Protein 3BS9 (pdb70)

Structure (mmCIF, N/CA/C/O backbone):
data_3BS9
#
_entry.id   3BS9
#
_cell.length_a   56.500
_cell.length_b   56.500
_cell.length_c   76.700
_cell.angle_alpha   90.00
_cell.angle_beta   90.00
_cell.angle_gamma   120.00
#
_symmetry.space_group_name_H-M   'P 61'
#
loop_
_entity.id
_entity.type
_entity.pdbx_description
1 polymer 'Nucleolysin TIA-1 isoform p40'
2 non-polymer 'IODIDE ION'
3 water water
#
loop_
_atom_site.group_PDB
_atom_site.id
_atom_site.type_symbol
_atom_site.label_atom_id
_atom_site.label_alt_id
_atom_site.label_comp_id
_atom_site.label_asym_id
_atom_site.label_entity_id
_atom_site.label_seq_id
_atom_site.pdbx_PDB_ins_code
_atom_site.Cartn_x
_atom_site.Cartn_y
_atom_site.Cartn_z
_atom_site.occupancy
_atom_site.B_iso_or_equiv
_atom_site.auth_seq_id
_atom_site.auth_comp_id
_atom_site.auth_asym_id
_atom_site.auth_atom_id
_atom_site.pdbx_PDB_model_num
ATOM 1 N N . HIS A 1 6 ? -16.685 -6.452 7.124 1.00 22.01 94 HIS A N 1
ATOM 2 C CA . HIS A 1 6 ? -15.837 -7.491 6.463 1.00 21.96 94 HIS A CA 1
ATOM 3 C C . HIS A 1 6 ? -14.861 -6.915 5.447 1.00 19.24 94 HIS A C 1
ATOM 4 O O . HIS A 1 6 ? -14.893 -5.725 5.140 1.00 21.18 94 HIS A O 1
ATOM 11 N N . PHE A 1 7 ? -14.003 -7.778 4.912 1.00 18.38 95 PHE A N 1
ATOM 12 C CA . PHE A 1 7 ? -13.006 -7.363 3.936 1.00 16.50 95 PHE A CA 1
ATOM 13 C C . PHE A 1 7 ? -13.171 -8.219 2.688 1.00 17.53 95 PHE A C 1
ATOM 14 O O . PHE A 1 7 ? -13.012 -9.441 2.724 1.00 12.88 95 PHE A O 1
ATOM 22 N N . HIS A 1 8 ? -13.479 -7.544 1.582 1.00 18.02 96 HIS A N 1
ATOM 23 C CA . HIS A 1 8 ? -13.783 -8.195 0.315 1.00 13.64 96 HIS A CA 1
ATOM 24 C C . HIS A 1 8 ? -12.729 -8.192 -0.783 1.00 13.50 96 HIS A C 1
ATOM 25 O O . HIS A 1 8 ? -12.033 -7.203 -1.002 1.00 14.51 96 HIS A O 1
ATOM 32 N N . VAL A 1 9 ? -12.617 -9.325 -1.466 1.00 10.99 97 VAL A N 1
ATOM 33 C CA . VAL A 1 9 ? -11.701 -9.456 -2.574 1.00 10.14 97 VAL A CA 1
ATOM 34 C C . VAL A 1 9 ? -12.484 -9.747 -3.858 1.00 8.28 97 VAL A C 1
ATOM 35 O O . VAL A 1 9 ? -13.365 -10.620 -3.908 1.00 5.02 97 VAL A O 1
ATOM 39 N N . PHE A 1 10 ? -12.171 -8.953 -4.878 1.00 6.04 98 PHE A N 1
ATOM 40 C CA . PHE A 1 10 ? -12.776 -9.082 -6.190 1.00 7.39 98 PHE A CA 1
ATOM 41 C C . PHE A 1 10 ? -11.947 -10.130 -6.904 1.00 7.00 98 PHE A C 1
ATOM 42 O O . PHE A 1 10 ? -10.720 -10.098 -6.817 1.00 5.85 98 PHE A O 1
ATOM 50 N N . VAL A 1 11 ? -12.598 -11.070 -7.583 1.00 5.28 99 VAL A N 1
ATOM 51 C CA . VAL A 1 11 ? -11.865 -12.097 -8.314 1.00 7.44 99 VAL A CA 1
ATOM 52 C C . VAL A 1 11 ? -12.347 -12.039 -9.761 1.00 7.77 99 VAL A C 1
ATOM 53 O O . VAL A 1 11 ? -13.489 -12.363 -10.066 1.00 9.05 99 VAL A O 1
ATOM 57 N N . GLY A 1 12 ? -11.467 -11.593 -10.648 1.00 7.51 100 GLY A N 1
ATOM 58 C CA . GLY A 1 12 ? -11.827 -11.454 -12.048 1.00 5.52 100 GLY A CA 1
ATOM 59 C C . GLY A 1 12 ? -11.264 -12.532 -12.942 1.00 7.93 100 GLY A C 1
ATOM 60 O O . GLY A 1 12 ? -10.528 -13.405 -12.479 1.00 8.41 100 GLY A O 1
ATOM 61 N N . ASP A 1 13 ? -11.615 -12.472 -14.224 1.00 7.08 101 ASP A N 1
ATOM 62 C CA . ASP A 1 13 ? -11.156 -13.460 -15.194 1.00 7.70 101 ASP A CA 1
ATOM 63 C C . ASP A 1 13 ? -11.445 -14.897 -14.761 1.00 9.55 101 ASP A C 1
ATOM 64 O O . ASP A 1 13 ? -10.577 -15.771 -14.824 1.00 10.01 101 ASP A O 1
ATOM 69 N N . LEU A 1 14 ? -12.669 -15.140 -14.302 1.00 9.62 102 LEU A N 1
ATOM 70 C CA . LEU A 1 14 ? -13.056 -16.484 -13.880 1.00 9.65 102 LEU A CA 1
ATOM 71 C C . LEU A 1 14 ? -13.436 -17.335 -15.083 1.00 11.55 102 LEU A C 1
ATOM 72 O O . LEU A 1 14 ? -14.113 -16.868 -15.990 1.00 11.03 102 LEU A O 1
ATOM 77 N N . SER A 1 15 ? -13.001 -18.589 -15.086 1.00 10.84 103 SER A N 1
ATOM 78 C CA . SER A 1 15 ? -13.360 -19.490 -16.168 1.00 13.29 103 SER A CA 1
ATOM 79 C C . SER A 1 15 ? -14.862 -19.738 -15.968 1.00 14.43 103 SER A C 1
ATOM 80 O O . SER A 1 15 ? -15.347 -19.826 -14.828 1.00 13.16 103 SER A O 1
ATOM 83 N N . PRO A 1 16 ? -15.617 -19.839 -17.069 1.00 14.30 104 PRO A N 1
ATOM 84 C CA . PRO A 1 16 ? -17.065 -20.061 -17.058 1.00 15.96 104 PRO A CA 1
ATOM 85 C C . PRO A 1 16 ? -17.598 -21.122 -16.096 1.00 15.04 104 PRO A C 1
ATOM 86 O O . PRO A 1 16 ? -18.654 -20.939 -15.507 1.00 15.21 104 PRO A O 1
ATOM 90 N N . GLU A 1 17 ? -16.866 -22.216 -15.917 1.00 17.17 105 GLU A N 1
ATOM 91 C CA . GLU A 1 17 ? -17.330 -23.297 -15.046 1.00 17.17 105 GLU A CA 1
ATOM 92 C C . GLU A 1 17 ? -17.150 -23.064 -13.543 1.00 16.85 105 GLU A C 1
ATOM 93 O O . GLU A 1 17 ? -17.621 -23.860 -12.732 1.00 16.59 105 GLU A O 1
ATOM 99 N N . ILE A 1 18 ? -16.488 -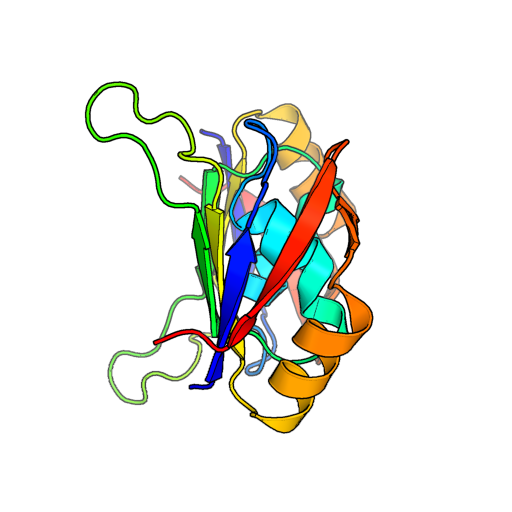21.975 -13.165 1.00 15.93 106 ILE A N 1
ATOM 100 C CA . ILE A 1 18 ? -16.259 -21.710 -11.747 1.00 13.60 106 ILE A CA 1
ATOM 101 C C . ILE A 1 18 ? -17.493 -21.154 -11.034 1.00 14.89 106 ILE A C 1
ATOM 102 O O . ILE A 1 18 ? -18.006 -20.090 -11.372 1.00 11.53 106 ILE A O 1
ATOM 107 N N . THR A 1 19 ? -17.940 -21.900 -10.027 1.00 11.39 107 THR A N 1
ATOM 108 C CA . THR A 1 19 ? -19.125 -21.572 -9.245 1.00 12.70 107 THR A CA 1
ATOM 109 C C . THR A 1 19 ? -18.757 -20.861 -7.949 1.00 12.83 107 THR A C 1
ATOM 110 O O . THR A 1 19 ? -17.599 -20.823 -7.554 1.00 12.11 107 THR A O 1
ATOM 114 N N . THR A 1 20 ? -19.759 -20.310 -7.278 1.00 12.71 108 THR A N 1
ATOM 115 C CA . THR A 1 20 ? -19.533 -19.627 -6.016 1.00 13.38 108 THR A CA 1
ATOM 116 C C . THR A 1 20 ? -18.783 -20.564 -5.084 1.00 12.84 108 THR A C 1
ATOM 117 O O . THR A 1 20 ? -17.795 -20.179 -4.473 1.00 8.34 108 THR A O 1
ATOM 121 N N . ALA A 1 21 ? -19.240 -21.811 -5.016 1.00 11.70 109 ALA A N 1
ATOM 122 C CA . ALA A 1 21 ? -18.611 -22.805 -4.150 1.00 12.34 109 ALA A CA 1
ATOM 123 C C . ALA A 1 21 ? -17.154 -23.060 -4.521 1.00 13.07 109 ALA A C 1
ATOM 124 O O . ALA A 1 21 ? -16.323 -23.324 -3.650 1.00 11.51 109 ALA A O 1
ATOM 126 N N . ALA A 1 22 ? -16.842 -22.967 -5.808 1.00 11.03 110 ALA A N 1
ATOM 127 C CA . ALA A 1 22 ? -15.480 -23.202 -6.267 1.00 11.87 110 ALA A CA 1
ATOM 128 C C . ALA A 1 22 ? -14.524 -22.114 -5.800 1.00 12.46 110 ALA A C 1
ATOM 129 O O . ALA A 1 22 ? -13.402 -22.397 -5.403 1.00 13.96 110 ALA A O 1
ATOM 131 N N . ILE A 1 23 ? -14.957 -20.861 -5.847 1.00 12.97 111 ILE A N 1
ATOM 132 C CA . ILE A 1 23 ? -14.083 -19.791 -5.394 1.00 13.02 111 ILE A CA 1
ATOM 133 C C . ILE A 1 23 ? -14.068 -19.779 -3.872 1.00 13.51 111 ILE A C 1
ATOM 134 O O . ILE A 1 23 ? -13.061 -19.419 -3.263 1.00 12.46 111 ILE A O 1
ATOM 139 N N . ALA A 1 24 ? -15.177 -20.172 -3.249 1.00 10.43 112 ALA A N 1
ATOM 140 C CA . ALA A 1 24 ? -15.214 -20.231 -1.784 1.00 14.03 112 ALA A CA 1
ATOM 141 C C . ALA A 1 24 ? -14.151 -21.250 -1.362 1.00 14.01 112 ALA A C 1
ATOM 142 O O . ALA A 1 24 ? -13.337 -20.995 -0.469 1.00 10.51 112 ALA A O 1
ATOM 144 N N . ALA A 1 25 ? -14.157 -22.396 -2.037 1.00 14.25 113 ALA A N 1
ATOM 145 C CA . ALA A 1 25 ? -13.210 -23.466 -1.764 1.00 13.02 113 ALA A CA 1
ATOM 146 C C . ALA A 1 25 ? -11.761 -23.049 -2.045 1.00 12.80 113 ALA A C 1
ATOM 147 O O . ALA A 1 25 ? -10.854 -23.348 -1.263 1.00 12.67 113 ALA A O 1
ATOM 149 N N . ALA A 1 26 ? -11.545 -22.357 -3.157 1.00 10.54 114 ALA A N 1
ATOM 150 C CA . ALA A 1 26 ? -10.200 -21.917 -3.533 1.00 8.40 114 ALA A CA 1
ATOM 151 C C . ALA A 1 26 ? -9.575 -20.921 -2.558 1.00 8.12 114 ALA A C 1
ATOM 152 O O . ALA A 1 26 ? -8.357 -20.905 -2.379 1.00 8.13 114 ALA A O 1
ATOM 154 N N . PHE A 1 27 ? -10.401 -20.087 -1.934 1.00 6.88 115 PHE A N 1
ATOM 155 C CA . PHE A 1 27 ? -9.899 -19.076 -1.009 1.00 5.40 115 PHE A CA 1
ATOM 156 C C . PHE A 1 27 ? -9.977 -19.458 0.466 1.00 7.41 115 PHE A C 1
ATOM 157 O O . PHE A 1 27 ? -9.448 -18.752 1.337 1.00 6.44 115 PHE A O 1
ATOM 165 N N . ALA A 1 28 ? -10.627 -20.580 0.748 1.00 5.93 116 ALA A N 1
ATOM 166 C CA . ALA A 1 28 ? -10.782 -21.042 2.120 1.00 4.92 116 ALA A CA 1
ATOM 167 C C . ALA A 1 28 ? -9.465 -21.098 2.894 1.00 8.12 116 ALA A C 1
ATOM 168 O O . ALA A 1 28 ? -9.419 -20.728 4.070 1.00 7.73 116 ALA A O 1
ATOM 170 N N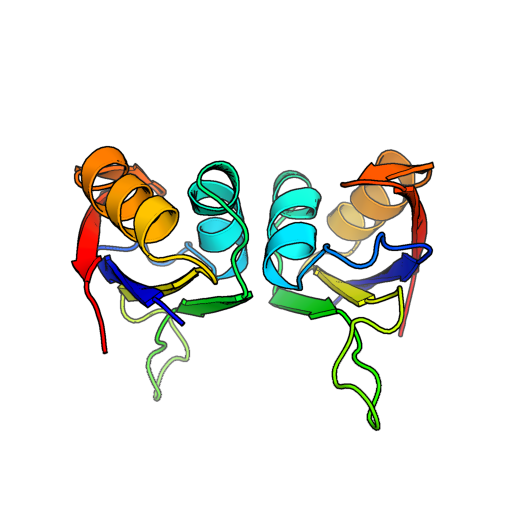 . PRO A 1 29 ? -8.372 -21.545 2.244 1.00 6.21 117 PRO A N 1
ATOM 171 C CA . PRO A 1 29 ? -7.073 -21.638 2.920 1.00 10.18 117 PRO A CA 1
ATOM 172 C C . PRO A 1 29 ? -6.524 -20.357 3.549 1.00 11.69 117 PRO A C 1
ATOM 173 O O . PRO A 1 29 ? -5.736 -20.421 4.494 1.00 9.76 117 PRO A O 1
ATOM 177 N N . PHE A 1 30 ? -6.940 -19.196 3.053 1.00 12.09 118 PHE A N 1
ATOM 178 C CA . PHE A 1 30 ? -6.415 -17.950 3.602 1.00 11.19 118 PHE A CA 1
ATOM 179 C C . PHE A 1 30 ? -7.087 -17.433 4.870 1.00 10.74 118 PHE A C 1
ATOM 180 O O . PHE A 1 30 ? -6.548 -16.556 5.542 1.00 11.97 118 PHE A O 1
ATOM 188 N N . GLY A 1 31 ? -8.246 -17.977 5.217 1.00 10.53 119 GLY A N 1
ATOM 189 C CA . GLY A 1 31 ? -8.908 -17.520 6.425 1.00 9.80 119 GLY A CA 1
ATOM 190 C C . GLY A 1 31 ? -10.409 -17.712 6.431 1.00 9.39 119 GLY A C 1
ATOM 191 O O . GLY A 1 31 ? -10.986 -18.179 5.452 1.00 9.33 119 GLY A O 1
ATOM 192 N N . ARG A 1 32 ? -11.045 -17.341 7.538 1.00 10.56 120 ARG A N 1
ATOM 193 C CA . ARG A 1 32 ? -12.489 -17.496 7.664 1.00 10.22 120 ARG A CA 1
ATOM 194 C C . ARG A 1 32 ? -13.192 -16.615 6.638 1.00 8.49 120 ARG A C 1
ATOM 195 O O . ARG A 1 32 ? -12.863 -15.438 6.467 1.00 6.07 120 ARG A O 1
ATOM 203 N N . ILE A 1 33 ? -14.162 -17.208 5.954 1.00 9.01 121 ILE A N 1
ATOM 204 C CA . ILE A 1 33 ? -14.913 -16.518 4.920 1.00 11.23 121 ILE A CA 1
ATOM 205 C C . ILE A 1 33 ? -16.364 -16.341 5.337 1.00 12.05 121 ILE A C 1
ATOM 206 O O . ILE A 1 33 ? -17.001 -17.295 5.791 1.00 12.58 121 ILE A O 1
ATOM 211 N N . SER A 1 34 ? -16.878 -15.118 5.202 1.00 14.93 122 SER A N 1
ATOM 212 C CA . SER A 1 34 ? -18.262 -14.825 5.561 1.00 14.99 122 SER A CA 1
ATOM 213 C C . SER A 1 34 ? -19.216 -15.150 4.421 1.00 17.17 122 SER A C 1
ATOM 214 O O . SER A 1 34 ? -20.413 -15.301 4.636 1.00 14.64 122 SER A O 1
ATOM 217 N N . ASP A 1 35 ? -18.693 -15.221 3.203 1.00 16.85 123 ASP A N 1
ATOM 218 C CA . ASP A 1 35 ? -19.513 -15.580 2.053 1.00 19.08 123 ASP A CA 1
ATOM 219 C C . ASP A 1 35 ? -18.825 -15.335 0.713 1.00 15.29 123 ASP A C 1
ATOM 220 O O . ASP A 1 35 ? -17.778 -14.693 0.644 1.00 14.25 123 ASP A O 1
ATOM 225 N N . ALA A 1 36 ? -19.424 -15.874 -0.346 1.00 12.17 124 ALA A N 1
ATOM 226 C CA . ALA A 1 36 ? -18.879 -15.743 -1.688 1.00 12.07 124 ALA A CA 1
ATOM 227 C C . ALA A 1 36 ? -19.995 -15.613 -2.708 1.00 14.67 124 ALA A C 1
ATOM 228 O O . ALA A 1 36 ? -21.154 -15.932 -2.430 1.00 12.17 124 ALA A O 1
ATOM 230 N N . ARG A 1 37 ? -19.638 -15.163 -3.903 1.00 14.59 125 ARG A N 1
ATOM 231 C CA . ARG A 1 37 ? -20.625 -15.000 -4.955 1.00 13.33 125 ARG A CA 1
ATOM 232 C C . ARG A 1 37 ? -19.973 -14.852 -6.317 1.00 11.13 125 ARG A C 1
ATOM 233 O O . ARG A 1 37 ? -19.079 -14.029 -6.491 1.00 9.52 125 ARG A O 1
ATOM 241 N N . VAL A 1 38 ? -20.391 -15.683 -7.268 1.00 9.75 126 VAL A N 1
ATOM 242 C CA . VAL A 1 38 ? -19.902 -15.583 -8.640 1.00 10.01 126 VAL A CA 1
ATOM 243 C C . VAL A 1 38 ? -21.073 -14.859 -9.298 1.00 10.40 126 VAL A C 1
ATOM 244 O O . VAL A 1 38 ? -22.215 -15.326 -9.207 1.00 8.13 126 VAL A O 1
ATOM 248 N N . VAL A 1 39 ? -20.809 -13.714 -9.922 1.00 8.92 127 VAL A N 1
ATOM 249 C CA . VAL A 1 39 ? -21.874 -12.946 -10.550 1.00 10.67 127 VAL A CA 1
ATOM 250 C C . VAL A 1 39 ? -22.372 -13.615 -11.829 1.00 13.41 127 VAL A C 1
ATOM 251 O O . VAL A 1 39 ? -21.588 -14.129 -12.627 1.00 12.19 127 VAL A O 1
ATOM 255 N N . LYS A 1 40 ? -23.692 -13.603 -12.009 1.00 12.25 128 LYS A N 1
ATOM 256 C CA . LYS A 1 40 ? -24.326 -14.244 -13.157 1.00 13.14 128 LYS A CA 1
ATOM 257 C C . LYS A 1 40 ? -24.932 -13.256 -14.169 1.00 12.84 128 LYS A C 1
ATOM 258 O O . LYS A 1 40 ? -25.245 -12.111 -13.846 1.00 12.47 128 LYS A O 1
ATOM 264 N N . ASP A 1 41 ? -25.109 -13.741 -15.395 1.00 11.30 129 ASP A N 1
ATOM 265 C CA . ASP A 1 41 ? -25.700 -12.967 -16.481 1.00 13.75 129 ASP A CA 1
ATOM 266 C C . ASP A 1 41 ? -27.222 -13.051 -16.328 1.00 12.77 129 ASP A C 1
ATOM 267 O O . ASP A 1 41 ? -27.777 -14.139 -16.170 1.00 12.50 129 ASP A O 1
ATOM 272 N N . MET A 1 42 ? -27.895 -11.908 -16.377 1.00 14.66 130 MET A N 1
ATOM 273 C CA . MET A 1 42 ? -29.348 -11.886 -16.219 1.00 16.34 130 MET A CA 1
ATOM 274 C C . MET A 1 42 ? -30.116 -12.496 -17.389 1.00 15.90 130 MET A C 1
ATOM 275 O O . MET A 1 42 ? -31.285 -12.837 -17.253 1.00 16.26 130 MET A O 1
ATOM 280 N N . ALA A 1 43 ? -29.461 -12.639 -18.534 1.00 17.03 131 ALA A N 1
ATOM 281 C CA . ALA A 1 43 ? -30.116 -13.211 -19.702 1.00 20.76 131 ALA A CA 1
ATOM 282 C C . ALA A 1 43 ? -29.985 -14.734 -19.732 1.00 22.16 131 ALA A C 1
ATOM 283 O O . ALA A 1 43 ? -30.982 -15.452 -19.773 1.00 23.76 131 ALA A O 1
ATOM 285 N N . THR A 1 44 ? -28.747 -15.216 -19.691 1.00 21.89 132 THR A N 1
ATOM 286 C CA . THR A 1 44 ? -28.465 -16.648 -19.753 1.00 23.49 132 THR A CA 1
ATOM 287 C C . THR A 1 44 ? -28.280 -17.343 -18.406 1.00 23.75 132 THR A C 1
ATOM 288 O O . THR A 1 44 ? -28.318 -18.572 -18.330 1.00 24.68 132 THR A O 1
ATOM 292 N N . GLY A 1 45 ? -28.071 -16.570 -17.345 1.00 23.62 133 GLY A N 1
ATOM 293 C CA . GLY A 1 45 ? -27.865 -17.173 -16.039 1.00 21.95 133 GLY A CA 1
ATOM 294 C C . GLY A 1 45 ? -26.451 -17.723 -15.904 1.00 22.09 133 GLY A C 1
ATOM 295 O O . GLY A 1 45 ? -26.065 -18.232 -14.854 1.00 24.06 133 GLY A O 1
ATOM 296 N N . LYS A 1 46 ? -25.676 -17.615 -16.975 1.00 21.25 134 LYS A N 1
ATOM 297 C CA . LYS A 1 46 ? -24.292 -18.090 -16.994 1.00 22.22 134 LYS A CA 1
ATOM 298 C C . LYS A 1 46 ? -23.413 -17.191 -16.117 1.00 19.98 134 LYS A C 1
ATOM 299 O O . LYS A 1 46 ? -23.805 -16.079 -15.760 1.00 17.11 134 LYS A O 1
ATOM 305 N N . SER A 1 47 ? -22.216 -17.665 -15.786 1.00 16.77 135 SER A N 1
ATOM 306 C CA . SER A 1 47 ? -21.300 -16.861 -14.984 1.00 16.06 135 SER A CA 1
ATOM 307 C C . SER A 1 47 ? -20.891 -15.629 -15.786 1.00 14.20 135 SER A C 1
ATOM 308 O O . SER A 1 47 ? -20.679 -15.704 -16.999 1.00 11.59 135 SER A O 1
ATOM 311 N N . LYS A 1 48 ? -20.778 -14.498 -15.102 1.00 14.31 136 LYS A N 1
ATOM 312 C CA . LYS A 1 48 ? -20.394 -13.253 -15.746 1.00 14.64 136 LYS A CA 1
ATOM 313 C C . LYS A 1 48 ? -18.875 -13.152 -15.843 1.00 13.00 136 LYS A C 1
ATOM 314 O O . LYS A 1 48 ? -18.338 -12.182 -16.383 1.00 12.50 136 LYS A O 1
ATOM 320 N N . GLY A 1 49 ? -18.180 -14.152 -15.312 1.00 10.04 137 GLY A N 1
AT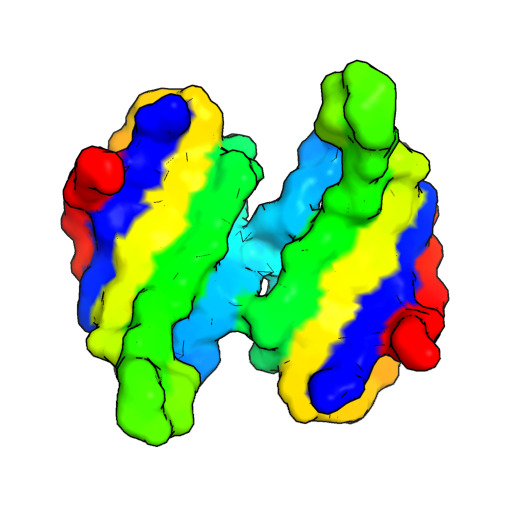OM 321 C CA . GLY A 1 49 ? -16.728 -14.133 -15.366 1.00 10.19 137 GLY A CA 1
ATOM 322 C C . GLY A 1 49 ? -16.045 -13.476 -14.175 1.00 8.79 137 GLY A C 1
ATOM 323 O O . GLY A 1 49 ? -14.827 -13.294 -14.188 1.00 9.25 137 GLY A O 1
ATOM 324 N N . TYR A 1 50 ? -16.811 -13.105 -13.153 1.00 5.24 138 TYR A N 1
ATOM 325 C CA . TYR A 1 50 ? -16.221 -12.498 -11.963 1.00 6.39 138 TYR A CA 1
ATOM 326 C C . TYR A 1 50 ? -17.064 -12.754 -10.727 1.00 6.92 138 TYR A C 1
ATOM 327 O O . TYR A 1 50 ? -18.230 -13.153 -10.821 1.00 8.80 138 TYR A O 1
ATOM 336 N N . GLY A 1 51 ? -16.460 -12.542 -9.560 1.00 7.03 139 GLY A N 1
ATOM 337 C CA . GLY A 1 51 ? -17.174 -12.770 -8.317 1.00 3.59 139 GLY A CA 1
ATOM 338 C C . GLY A 1 51 ? -16.470 -12.117 -7.149 1.00 7.71 139 GLY A C 1
ATOM 339 O O . GLY A 1 51 ? -15.519 -11.360 -7.335 1.00 5.44 139 GLY A O 1
ATOM 340 N N . PHE A 1 52 ? -16.927 -12.420 -5.941 1.00 5.50 140 PHE A N 1
ATOM 341 C CA . PHE A 1 52 ? -16.346 -11.842 -4.743 1.00 6.96 140 PHE A CA 1
ATOM 342 C C . PHE A 1 52 ? -16.240 -12.888 -3.642 1.00 5.40 140 PHE A C 1
ATOM 343 O O . PHE A 1 52 ? -17.012 -13.852 -3.611 1.00 7.62 140 PHE A O 1
ATOM 351 N N . VAL A 1 53 ? -15.271 -12.686 -2.756 1.00 5.28 141 VAL A N 1
ATOM 352 C CA . VAL A 1 53 ? -15.036 -13.553 -1.609 1.00 8.34 141 VAL A CA 1
ATOM 353 C C . VAL A 1 53 ? -14.845 -12.583 -0.452 1.00 8.70 141 VAL A C 1
ATOM 354 O O . VAL A 1 53 ? -14.008 -11.678 -0.526 1.00 8.62 141 VAL A O 1
ATOM 358 N N . SER A 1 54 ? -15.641 -12.752 0.599 1.00 10.12 142 SER A N 1
ATOM 359 C CA . SER A 1 54 ? -15.560 -11.873 1.756 1.00 10.29 142 SER A CA 1
ATOM 360 C C . SER A 1 54 ? -14.936 -12.571 2.957 1.00 10.32 142 SER A C 1
ATOM 361 O O . SER A 1 54 ? -15.359 -13.666 3.336 1.00 10.33 142 SER A O 1
ATOM 364 N N . PHE A 1 55 ? -13.929 -11.930 3.549 1.00 8.50 143 PHE A N 1
ATOM 365 C CA . PHE A 1 55 ? -13.254 -12.474 4.725 1.00 10.39 143 PHE A CA 1
ATOM 366 C C . PHE A 1 55 ? -13.614 -11.664 5.970 1.00 11.03 143 PHE A C 1
ATOM 367 O O . PHE A 1 55 ? -13.895 -10.465 5.883 1.00 11.39 143 PHE A O 1
ATOM 375 N N . PHE A 1 56 ? -13.592 -12.316 7.131 1.00 11.29 144 PHE A N 1
ATOM 376 C CA . PHE A 1 56 ? -13.890 -11.616 8.374 1.00 12.76 144 PHE A CA 1
ATOM 377 C C . PHE A 1 56 ? -12.711 -10.721 8.753 1.00 13.16 144 PHE A C 1
ATOM 378 O O . PHE A 1 56 ? -12.892 -9.662 9.360 1.00 9.65 144 PHE A O 1
ATOM 386 N N . ASN A 1 57 ? -11.506 -11.152 8.386 1.00 13.08 145 ASN A N 1
ATOM 387 C CA . ASN A 1 57 ? -10.285 -10.413 8.711 1.00 13.88 145 ASN A CA 1
ATOM 388 C C . ASN A 1 57 ? -9.627 -9.783 7.482 1.00 14.07 145 ASN A C 1
ATOM 389 O O . ASN A 1 57 ? -9.591 -10.386 6.403 1.00 18.02 145 ASN A O 1
ATOM 394 N N . LYS A 1 58 ? -9.092 -8.577 7.659 1.00 12.89 146 LYS A N 1
ATOM 395 C CA . LYS A 1 58 ? -8.446 -7.839 6.571 1.00 16.30 146 LYS A CA 1
ATOM 396 C C . LYS A 1 58 ? -7.104 -8.413 6.131 1.00 14.21 146 LYS A C 1
ATOM 397 O O . LYS A 1 58 ? -6.770 -8.376 4.945 1.00 11.81 146 LYS A O 1
ATOM 403 N N . TRP A 1 59 ? -6.322 -8.922 7.080 1.00 9.51 147 TRP A N 1
ATOM 404 C CA . TRP A 1 59 ? -5.025 -9.482 6.732 1.00 13.11 147 TRP A CA 1
ATOM 405 C C . TRP A 1 59 ? -5.207 -10.730 5.881 1.00 9.72 147 TRP A C 1
ATOM 406 O O . TRP A 1 59 ? -4.504 -10.910 4.884 1.00 10.79 147 TRP A O 1
ATOM 417 N N . ASP A 1 60 ? -6.158 -11.583 6.257 1.00 8.92 148 ASP A N 1
ATOM 418 C CA . ASP A 1 60 ? -6.423 -12.801 5.489 1.00 8.72 148 ASP A CA 1
ATOM 419 C C . ASP A 1 60 ? -6.771 -12.445 4.049 1.00 11.00 148 ASP A C 1
ATOM 420 O O . ASP A 1 60 ? -6.321 -13.092 3.109 1.00 7.79 148 ASP A O 1
ATOM 425 N N . ALA A 1 61 ? -7.600 -11.423 3.893 1.00 7.19 149 ALA A N 1
ATOM 426 C CA . ALA A 1 61 ? -8.029 -10.968 2.576 1.00 8.14 149 ALA A CA 1
ATOM 427 C C . ALA A 1 61 ? -6.829 -10.423 1.816 1.00 8.49 149 ALA A C 1
ATOM 428 O O . ALA A 1 61 ? -6.668 -10.671 0.620 1.00 7.61 149 ALA A O 1
ATOM 430 N N . GLU A 1 62 ? -5.996 -9.666 2.522 1.00 5.36 150 GLU A N 1
ATOM 431 C CA . GLU A 1 62 ? -4.793 -9.087 1.940 1.00 7.23 150 GLU A CA 1
ATOM 432 C C . GLU A 1 62 ? -3.904 -10.210 1.401 1.00 6.59 150 GLU A C 1
ATOM 433 O O . GLU A 1 62 ? -3.349 -10.112 0.302 1.00 1.75 150 GLU A O 1
ATOM 439 N N . ASN A 1 63 ? -3.783 -11.282 2.178 1.00 5.74 151 ASN A N 1
ATOM 440 C CA . ASN A 1 63 ? -2.952 -12.413 1.782 1.00 5.95 151 ASN A CA 1
ATOM 441 C C . ASN A 1 63 ? -3.564 -13.177 0.616 1.00 2.37 151 ASN A C 1
ATOM 442 O O . ASN A 1 63 ? -2.845 -13.664 -0.250 1.00 5.68 151 ASN A O 1
ATOM 447 N N . ALA A 1 64 ? -4.891 -13.282 0.592 1.00 4.53 152 ALA A N 1
ATOM 448 C CA . ALA A 1 64 ? -5.574 -13.975 -0.496 1.00 7.01 152 ALA A 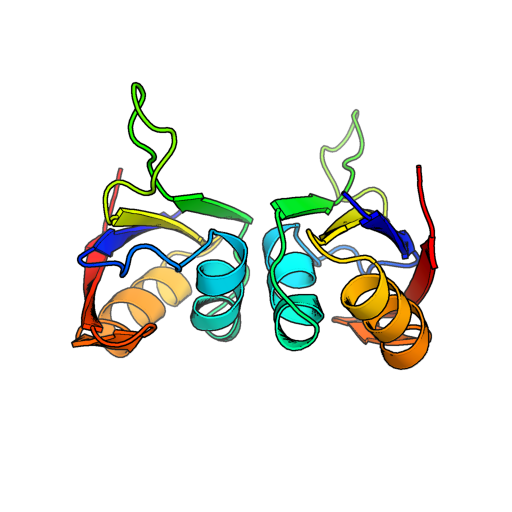CA 1
ATOM 449 C C . ALA A 1 64 ? -5.388 -13.205 -1.815 1.00 2.81 152 ALA A C 1
ATOM 450 O O . ALA A 1 64 ? -5.107 -13.796 -2.857 1.00 4.49 152 ALA A O 1
ATOM 452 N N . ILE A 1 65 ? -5.538 -11.885 -1.759 1.00 3.43 153 ILE A N 1
ATOM 453 C CA . ILE A 1 65 ? -5.375 -11.031 -2.943 1.00 3.24 153 ILE A CA 1
ATOM 454 C C . ILE A 1 65 ? -3.972 -11.199 -3.540 1.00 7.15 153 ILE A C 1
ATOM 455 O O . ILE A 1 65 ? -3.818 -11.447 -4.736 1.00 10.14 153 ILE A O 1
ATOM 460 N N . GLN A 1 66 ? -2.951 -11.075 -2.698 1.00 9.26 154 GLN A N 1
ATOM 461 C CA . GLN A 1 66 ? -1.573 -11.198 -3.157 1.00 10.89 154 GLN A CA 1
ATOM 462 C C . GLN A 1 66 ? -1.187 -12.592 -3.655 1.00 9.02 154 GLN A C 1
ATOM 463 O O . GLN A 1 66 ? -0.585 -12.721 -4.722 1.00 7.15 154 GLN A O 1
ATOM 469 N N . GLN A 1 67 ? -1.531 -13.628 -2.894 1.00 6.10 155 GLN A N 1
ATOM 470 C CA . GLN A 1 67 ? -1.174 -14.993 -3.276 1.00 8.93 155 GLN A CA 1
ATOM 471 C C . GLN A 1 67 ? -1.985 -15.591 -4.425 1.00 8.66 155 GLN A C 1
ATOM 472 O O . GLN A 1 67 ? -1.438 -16.327 -5.249 1.00 10.20 155 GLN A O 1
ATOM 478 N N . MET A 1 68 ? -3.277 -15.278 -4.488 1.00 8.46 156 MET A N 1
ATOM 479 C CA . MET A 1 68 ? -4.135 -15.836 -5.536 1.00 9.84 156 MET A CA 1
ATOM 480 C C . MET A 1 68 ? -4.120 -15.081 -6.865 1.00 9.36 156 MET A C 1
ATOM 481 O O . MET A 1 68 ? -4.555 -15.613 -7.889 1.00 6.11 156 MET A O 1
ATOM 486 N N . GLY A 1 69 ? -3.632 -13.848 -6.853 1.00 6.49 157 GLY A N 1
ATOM 487 C CA . GLY A 1 69 ? -3.580 -13.082 -8.085 1.00 8.20 157 GLY A CA 1
ATOM 488 C C . GLY A 1 69 ? -2.750 -13.823 -9.118 1.00 8.15 157 GLY A C 1
ATOM 489 O O . GLY A 1 69 ? -1.590 -14.138 -8.862 1.00 6.32 157 GLY A O 1
ATOM 490 N N . GLY A 1 70 ? -3.349 -14.123 -10.269 1.00 6.49 158 GLY A N 1
ATOM 491 C CA . GLY A 1 70 ? -2.636 -14.822 -11.328 1.00 9.14 158 GLY A CA 1
ATOM 492 C C . GLY A 1 70 ? -2.699 -16.343 -11.303 1.00 7.71 158 GLY A C 1
ATOM 493 O O . GLY A 1 70 ? -2.291 -17.008 -12.263 1.00 7.64 158 GLY A O 1
ATOM 494 N N . GLN A 1 71 ? -3.194 -16.904 -10.204 1.00 6.49 159 GLN A N 1
ATOM 495 C CA . GLN A 1 71 ? -3.298 -18.350 -10.077 1.00 8.55 159 GLN A CA 1
ATOM 496 C C . GLN A 1 71 ? -4.286 -18.919 -11.079 1.00 10.63 159 GLN A C 1
ATOM 497 O O . GLN A 1 71 ? -5.234 -18.244 -11.490 1.00 10.89 159 GLN A O 1
ATOM 503 N N . TRP A 1 72 ? -4.054 -20.160 -11.486 1.00 11.17 160 TRP A N 1
ATOM 504 C CA . TRP A 1 72 ? -4.987 -20.811 -12.389 1.00 12.55 160 TRP A CA 1
ATOM 505 C C . TRP A 1 72 ? -6.097 -21.370 -11.513 1.00 12.45 160 TRP A C 1
ATOM 506 O O . TRP A 1 72 ? -5.831 -22.049 -10.520 1.00 12.07 160 TRP A O 1
ATOM 517 N N . LEU A 1 73 ? -7.335 -21.051 -11.853 1.00 10.92 161 LEU A N 1
ATOM 518 C CA . LEU A 1 73 ? -8.479 -21.587 -11.135 1.00 13.22 161 LEU A CA 1
ATOM 519 C C . LEU A 1 73 ? -9.374 -22.065 -12.269 1.00 11.81 161 LEU A C 1
ATOM 520 O O . LEU A 1 73 ? -9.944 -21.269 -13.009 1.00 8.51 161 LEU A O 1
ATOM 525 N N . GLY A 1 74 ? -9.464 -23.377 -12.433 1.00 13.20 162 GLY A N 1
ATOM 526 C CA . GLY A 1 74 ? -10.269 -23.895 -13.520 1.00 13.62 162 GLY A CA 1
ATOM 527 C C . GLY A 1 74 ? -9.547 -23.607 -14.819 1.00 11.31 162 GLY A C 1
ATOM 528 O O . GLY A 1 74 ? -8.319 -23.692 -14.880 1.00 15.67 162 GLY A O 1
ATOM 529 N N . GLY A 1 75 ? -10.285 -23.235 -15.856 1.00 10.54 163 GLY A N 1
ATOM 530 C CA . GLY A 1 75 ? -9.641 -22.978 -17.132 1.00 11.21 163 GLY A CA 1
ATOM 531 C C . GLY A 1 75 ? -9.133 -21.572 -17.385 1.00 10.85 163 GLY A C 1
ATOM 532 O O . GLY A 1 75 ? -9.081 -21.135 -18.536 1.00 10.43 163 GLY A O 1
ATOM 533 N N . ARG A 1 76 ? -8.743 -20.858 -16.335 1.00 9.32 164 ARG A N 1
ATOM 534 C CA . ARG A 1 76 ? -8.255 -19.498 -16.528 1.00 10.23 164 ARG A CA 1
ATOM 535 C C . ARG A 1 76 ? -7.473 -18.940 -15.358 1.00 7.54 164 ARG A C 1
ATOM 536 O O . ARG A 1 76 ? -7.759 -19.262 -14.203 1.00 6.35 164 ARG A O 1
ATOM 544 N N . GLN A 1 77 ? -6.485 -18.098 -15.655 1.00 2.52 165 GLN A N 1
ATOM 545 C CA . GLN A 1 77 ? -5.724 -17.461 -14.585 1.00 6.13 165 GLN A CA 1
ATOM 546 C C . GLN A 1 77 ? -6.597 -16.298 -14.120 1.00 4.87 165 GLN A C 1
ATOM 547 O O . GLN A 1 77 ? -7.063 -15.490 -14.932 1.00 6.47 165 GLN A O 1
ATOM 553 N N . ILE A 1 78 ? -6.822 -16.215 -12.816 1.00 4.66 166 ILE A N 1
ATOM 554 C CA . ILE A 1 78 ? -7.671 -15.171 -12.261 1.00 5.49 166 ILE A CA 1
ATOM 555 C C . ILE A 1 78 ? -6.929 -13.887 -11.931 1.00 8.88 166 ILE A C 1
ATOM 556 O O . ILE A 1 78 ? -5.704 -13.827 -12.018 1.00 7.05 166 ILE A O 1
ATOM 561 N N . ARG A 1 79 ? -7.699 -12.863 -11.566 1.00 8.86 167 ARG A N 1
ATOM 562 C CA . ARG A 1 79 ? -7.165 -11.569 -11.158 1.00 9.15 167 ARG A CA 1
ATOM 563 C C . ARG A 1 79 ? -7.775 -11.317 -9.786 1.00 10.01 167 ARG A C 1
ATOM 564 O O . ARG A 1 79 ? -8.900 -11.745 -9.522 1.00 11.15 167 ARG A O 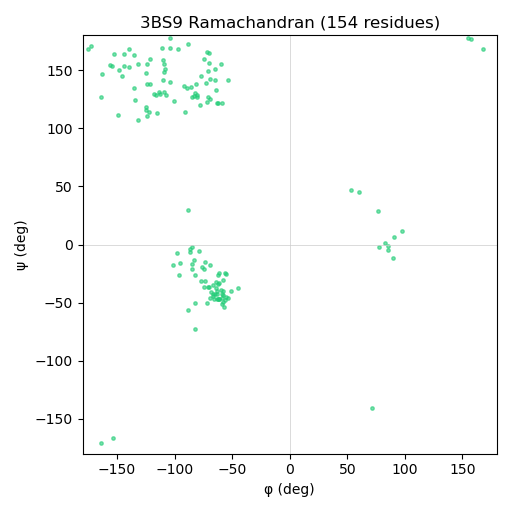1
ATOM 572 N N . THR A 1 80 ? -7.042 -10.626 -8.919 1.00 7.84 168 THR A N 1
ATOM 573 C CA . THR A 1 80 ? -7.539 -10.323 -7.582 1.00 6.70 168 THR A CA 1
ATOM 574 C C . THR A 1 80 ? -7.337 -8.847 -7.255 1.00 5.09 168 THR A C 1
ATOM 575 O O . THR A 1 80 ? -6.453 -8.187 -7.807 1.00 7.27 168 THR A O 1
ATOM 579 N N . ASN A 1 81 ? -8.153 -8.340 -6.341 1.00 5.13 169 ASN A N 1
ATOM 580 C CA . ASN A 1 81 ? -8.059 -6.955 -5.926 1.00 4.69 169 ASN A CA 1
ATOM 581 C C . ASN A 1 81 ? -9.045 -6.763 -4.798 1.00 6.27 169 ASN A C 1
ATOM 582 O O . ASN A 1 81 ? -9.879 -7.633 -4.533 1.00 7.60 169 ASN A O 1
ATOM 587 N N . TRP A 1 82 ? -8.934 -5.629 -4.125 1.00 3.91 170 TRP A N 1
ATOM 588 C CA . TRP A 1 82 ? -9.844 -5.291 -3.053 1.00 6.53 170 TRP A CA 1
ATOM 589 C C . TRP A 1 82 ? -11.181 -4.958 -3.705 1.00 7.24 170 TRP A C 1
ATOM 590 O O . TRP A 1 82 ? -11.268 -4.758 -4.920 1.00 5.11 170 TRP A O 1
ATOM 601 N N . ALA A 1 83 ? -12.222 -4.906 -2.889 1.00 8.55 171 ALA A N 1
ATOM 602 C CA . ALA A 1 83 ? -13.556 -4.572 -3.362 1.00 10.51 171 ALA A CA 1
ATOM 603 C C . ALA A 1 83 ? -14.298 -3.993 -2.180 1.00 14.23 171 ALA A C 1
ATOM 604 O O . ALA A 1 83 ? -13.982 -4.309 -1.032 1.00 13.89 171 ALA A O 1
ATOM 606 N N . THR A 1 84 ? -15.286 -3.152 -2.475 1.00 15.53 172 THR A N 1
ATOM 607 C CA . THR A 1 84 ? -16.113 -2.511 -1.459 1.00 18.04 172 THR A CA 1
ATOM 608 C C . THR A 1 84 ? -17.340 -3.367 -1.137 1.00 18.26 172 THR A C 1
ATOM 609 O O . THR A 1 84 ? -17.850 -4.052 -2.050 1.00 19.10 172 THR A O 1
ATOM 613 N N . HIS B 1 6 ? -30.664 -30.433 -9.471 1.00 27.79 94 HIS B N 1
ATOM 614 C CA . HIS B 1 6 ? -29.458 -30.433 -8.588 1.00 22.76 94 HIS B CA 1
ATOM 615 C C . HIS B 1 6 ? -29.550 -31.592 -7.611 1.00 23.27 94 HIS B C 1
ATOM 616 O O . HIS B 1 6 ? -30.644 -32.040 -7.265 1.00 22.36 94 HIS B O 1
ATOM 618 N N . PHE B 1 7 ? -28.398 -32.076 -7.161 1.00 20.93 95 PHE B N 1
ATOM 619 C CA . PHE B 1 7 ? -28.366 -33.199 -6.237 1.00 17.57 95 PHE B CA 1
ATOM 620 C C . PHE B 1 7 ? -27.785 -32.751 -4.913 1.00 15.46 95 PHE B C 1
ATOM 621 O O . PHE B 1 7 ? -26.611 -32.402 -4.805 1.00 13.03 95 PHE B O 1
ATOM 629 N N . HIS B 1 8 ? -28.653 -32.760 -3.909 1.00 15.87 96 HIS B N 1
ATOM 630 C CA . HIS B 1 8 ? -28.321 -32.293 -2.580 1.00 15.75 96 HIS B CA 1
ATOM 631 C C . HIS B 1 8 ? -27.810 -33.315 -1.596 1.00 14.08 96 HIS B C 1
ATOM 632 O O . HIS B 1 8 ? -28.335 -34.426 -1.481 1.00 13.31 96 HIS B O 1
ATOM 639 N N . VAL B 1 9 ? -26.769 -32.903 -0.881 1.00 13.34 97 VAL B N 1
ATOM 640 C CA . VAL B 1 9 ? -26.128 -33.721 0.125 1.00 10.11 97 VAL B CA 1
ATOM 641 C C . VAL B 1 9 ? -26.293 -33.069 1.495 1.00 9.48 97 VAL B C 1
ATOM 642 O O . VAL B 1 9 ? -26.002 -31.884 1.673 1.00 8.49 97 VAL B O 1
ATOM 646 N N . PHE B 1 10 ? -26.780 -33.849 2.451 1.00 10.30 98 PHE B N 1
ATOM 647 C CA . PHE B 1 10 ? -26.962 -33.373 3.817 1.00 9.10 98 PHE B CA 1
ATOM 648 C C . PHE B 1 10 ? -25.673 -33.640 4.583 1.00 10.83 98 PHE B C 1
ATOM 649 O O . PHE B 1 10 ? -25.104 -34.730 4.480 1.00 7.57 98 PHE B O 1
ATOM 657 N N . VAL B 1 11 ? -25.211 -32.650 5.342 1.00 8.03 99 VAL B N 1
ATOM 658 C CA . VAL B 1 11 ? -23.997 -32.811 6.145 1.00 7.41 99 VAL B CA 1
ATOM 659 C C . VAL B 1 11 ? -24.374 -32.533 7.595 1.00 7.68 99 VAL B C 1
ATOM 660 O O . VAL B 1 11 ? -24.751 -31.405 7.944 1.00 8.35 99 VAL B O 1
ATOM 664 N N . GLY B 1 12 ? -24.289 -33.567 8.429 1.00 4.45 100 GLY B N 1
ATOM 665 C CA . GLY B 1 12 ? -24.640 -33.427 9.831 1.00 4.16 100 GLY B CA 1
ATOM 666 C C . GLY B 1 12 ? -23.479 -33.528 10.804 1.00 8.30 100 GLY B C 1
ATOM 667 O O . GLY B 1 12 ? -22.362 -33.936 10.438 1.00 5.28 100 GLY B O 1
ATOM 668 N N . ASP B 1 13 ? -23.766 -33.171 12.055 1.00 7.00 101 ASP B N 1
ATOM 669 C CA . ASP B 1 13 ? -22.785 -33.160 13.138 1.00 10.54 101 ASP B CA 1
ATOM 670 C C . ASP B 1 13 ? -21.620 -32.206 12.848 1.00 11.17 101 ASP B C 1
ATOM 671 O O . ASP B 1 13 ? -20.451 -32.540 13.058 1.00 10.30 101 ASP B O 1
ATOM 676 N N . LEU B 1 14 ? -21.954 -31.009 12.373 1.00 9.84 102 LEU B N 1
ATOM 677 C CA . LEU B 1 14 ? -20.951 -29.994 12.058 1.00 12.57 102 LEU B CA 1
ATOM 678 C C . LEU B 1 14 ? -20.574 -29.191 13.288 1.00 12.43 102 LEU B C 1
ATOM 679 O O . LEU B 1 14 ? -21.443 -28.637 13.959 1.00 13.26 102 LEU B O 1
ATOM 684 N N . SER B 1 15 ? -19.279 -29.111 13.576 1.00 13.36 103 SER B N 1
ATOM 685 C CA . SER B 1 15 ? -18.827 -28.335 14.723 1.00 14.65 103 SER B CA 1
ATOM 686 C C . SER B 1 15 ? -19.280 -26.889 14.498 1.00 16.39 103 SER B C 1
ATOM 687 O O . SER B 1 15 ? -19.490 -26.471 13.358 1.00 13.81 103 SER B O 1
ATOM 690 N N . PRO B 1 16 ? -19.437 -26.108 15.580 1.00 17.75 104 PRO B N 1
ATOM 691 C CA . PRO B 1 16 ? -19.872 -24.710 15.482 1.00 21.15 104 PRO B CA 1
ATOM 692 C C . PRO B 1 16 ? -19.052 -23.783 14.580 1.00 20.55 104 PRO B C 1
ATOM 693 O O . PRO B 1 16 ? -19.581 -22.792 14.081 1.00 20.37 104 PRO B O 1
ATOM 697 N N . GLU B 1 17 ? -17.775 -24.090 14.364 1.00 21.66 105 GLU B N 1
ATOM 698 C CA . GLU B 1 17 ? -16.936 -23.220 13.534 1.00 22.56 105 GLU B CA 1
ATOM 699 C C . GLU B 1 17 ? -16.989 -23.500 12.032 1.00 21.88 105 GLU B C 1
ATOM 700 O O . GLU B 1 17 ? -16.404 -22.756 11.245 1.00 21.31 105 GLU B O 1
ATOM 706 N N . ILE B 1 18 ? -17.672 -24.566 11.628 1.00 17.88 106 ILE B N 1
ATOM 707 C CA . ILE B 1 18 ? -17.757 -24.892 10.207 1.00 15.92 106 ILE B CA 1
ATOM 708 C C . ILE B 1 18 ? -18.662 -23.909 9.469 1.00 15.00 106 ILE B C 1
ATOM 709 O O . ILE B 1 18 ? -19.830 -23.749 9.820 1.00 12.19 106 ILE B O 1
ATOM 714 N N . THR B 1 19 ? -18.106 -23.251 8.452 1.00 13.26 107 THR B N 1
ATOM 715 C CA . THR B 1 19 ? -18.842 -22.278 7.641 1.00 12.65 107 THR B CA 1
ATOM 716 C C . THR B 1 19 ? -19.190 -22.933 6.308 1.00 12.83 107 THR B C 1
ATOM 717 O O . THR B 1 19 ? -18.668 -24.005 5.993 1.00 11.17 107 THR B O 1
ATOM 721 N N . THR B 1 20 ? -20.052 -22.299 5.515 1.00 11.33 108 THR B N 1
ATOM 722 C CA . THR B 1 20 ? -20.410 -22.889 4.228 1.00 12.90 108 THR B CA 1
ATOM 723 C C . THR B 1 20 ? -19.166 -22.991 3.344 1.00 11.80 108 THR B C 1
ATOM 724 O O . THR B 1 20 ? -19.030 -23.941 2.579 1.00 10.01 108 THR B O 1
ATOM 728 N N . ALA B 1 21 ? -18.247 -22.029 3.459 1.00 10.45 109 ALA B N 1
ATO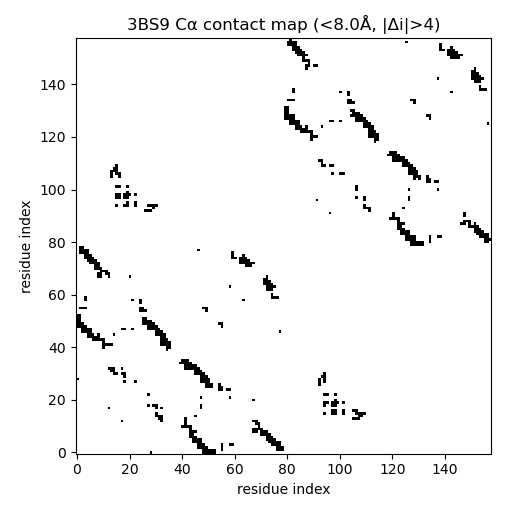M 729 C CA . ALA B 1 21 ? -17.031 -22.076 2.652 1.00 9.80 109 ALA B CA 1
ATOM 730 C C . ALA B 1 21 ? -16.179 -23.268 3.070 1.00 10.73 109 ALA B C 1
ATOM 731 O O . ALA B 1 21 ? -15.532 -23.894 2.232 1.00 9.81 109 ALA B O 1
ATOM 733 N N . ALA B 1 22 ? -16.187 -23.587 4.363 1.00 8.80 110 ALA B N 1
ATOM 734 C CA . ALA B 1 22 ? -15.417 -24.721 4.878 1.00 9.62 110 ALA B CA 1
ATOM 735 C C . ALA B 1 22 ? -15.965 -26.000 4.270 1.00 8.32 110 ALA B C 1
ATOM 736 O O . ALA B 1 22 ? -15.223 -26.928 3.951 1.00 9.90 110 ALA B O 1
ATOM 738 N N . ILE B 1 23 ? -17.280 -26.036 4.108 1.00 9.70 111 ILE B N 1
ATOM 739 C CA . ILE B 1 23 ? -17.943 -27.188 3.515 1.00 11.12 111 ILE B CA 1
ATOM 740 C C . ILE B 1 23 ? -17.593 -27.279 2.029 1.00 10.08 111 ILE B C 1
ATOM 741 O O . ILE B 1 23 ? -17.256 -28.354 1.524 1.00 10.64 111 ILE B O 1
ATOM 746 N N . ALA B 1 24 ? -17.673 -26.154 1.327 1.00 9.34 112 ALA B N 1
ATOM 747 C CA . ALA B 1 24 ? -17.339 -26.131 -0.092 1.00 12.37 112 ALA B CA 1
ATOM 748 C C . ALA B 1 24 ? -15.928 -26.681 -0.268 1.00 10.67 112 ALA B C 1
ATOM 749 O O . ALA B 1 24 ? -15.679 -27.507 -1.143 1.00 12.13 112 ALA B O 1
ATOM 751 N N . ALA B 1 25 ? -15.015 -26.224 0.586 1.00 11.65 113 ALA B N 1
ATOM 752 C CA . ALA B 1 25 ? -13.616 -26.644 0.540 1.00 10.38 113 ALA B CA 1
ATOM 753 C C . ALA B 1 25 ? -13.415 -28.150 0.682 1.00 9.44 113 ALA B C 1
ATOM 754 O O . ALA B 1 25 ? -12.559 -28.739 0.017 1.00 10.53 113 ALA B O 1
ATOM 756 N N . ALA B 1 26 ? -14.190 -28.775 1.557 1.00 7.91 114 ALA B N 1
ATOM 757 C CA . ALA B 1 26 ? -14.056 -30.208 1.779 1.00 9.60 114 ALA B CA 1
ATOM 758 C C . ALA B 1 26 ? -14.793 -31.035 0.731 1.00 8.60 114 ALA B C 1
ATOM 759 O O . ALA B 1 26 ? -14.413 -32.170 0.444 1.00 9.82 114 ALA B O 1
ATOM 761 N N . PHE B 1 27 ? -15.829 -30.459 0.134 1.00 7.52 115 PHE B N 1
ATOM 762 C CA . PHE B 1 27 ? -16.619 -31.188 -0.850 1.00 6.43 115 PHE B CA 1
ATOM 763 C C . PHE B 1 27 ? -16.354 -30.892 -2.324 1.00 9.37 115 PHE B C 1
ATOM 764 O O . PHE B 1 27 ? -16.722 -31.687 -3.194 1.00 3.60 115 PHE B O 1
ATOM 772 N N . ALA B 1 28 ? -15.710 -29.762 -2.607 1.00 9.48 116 ALA B N 1
ATOM 773 C CA . ALA B 1 28 ? -15.424 -29.373 -3.987 1.00 9.28 116 ALA B CA 1
ATOM 774 C C . ALA B 1 28 ? -14.606 -30.390 -4.782 1.00 7.99 116 ALA B C 1
ATOM 775 O O . ALA B 1 28 ? -14.763 -30.500 -5.999 1.00 7.19 116 ALA B O 1
ATOM 777 N N . PRO B 1 29 ? -13.724 -31.154 -4.114 1.00 7.34 117 PRO B N 1
ATOM 778 C CA . PRO B 1 29 ? -12.940 -32.124 -4.887 1.00 8.09 117 PRO B CA 1
ATOM 779 C C . PRO B 1 29 ? -13.764 -33.196 -5.607 1.00 8.50 117 PRO B C 1
ATOM 780 O O . PRO B 1 29 ? -13.325 -33.748 -6.622 1.00 8.46 117 PRO B O 1
ATOM 784 N N . PHE B 1 30 ? -14.962 -33.478 -5.100 1.00 8.01 118 PHE B N 1
ATOM 785 C CA . PHE B 1 30 ? -15.811 -34.506 -5.693 1.00 7.86 118 PHE B CA 1
ATOM 786 C C . PHE B 1 30 ? -16.514 -34.105 -6.981 1.00 10.48 118 PHE B C 1
ATOM 787 O O . PHE B 1 30 ? -16.951 -34.961 -7.749 1.00 12.02 118 PHE B O 1
ATOM 795 N N . GLY B 1 31 ? -16.625 -32.807 -7.224 1.00 11.88 119 GLY B N 1
ATOM 796 C CA . GLY B 1 31 ? -17.281 -32.364 -8.433 1.00 11.33 119 GLY B CA 1
ATOM 797 C C . GLY B 1 31 ? -17.799 -30.954 -8.328 1.00 11.82 119 GLY B C 1
ATOM 798 O O . GLY B 1 31 ? -17.708 -30.316 -7.277 1.00 11.55 119 GLY B O 1
ATOM 799 N N . ARG B 1 32 ? -18.352 -30.463 -9.430 1.00 14.45 120 ARG B N 1
ATOM 800 C CA . ARG B 1 32 ? -18.876 -29.112 -9.467 1.00 15.45 120 ARG B CA 1
ATOM 801 C C . ARG B 1 32 ? -20.033 -28.948 -8.495 1.00 14.04 120 ARG B C 1
ATOM 802 O O . ARG B 1 32 ? -21.039 -29.663 -8.574 1.00 12.27 120 ARG B O 1
ATOM 810 N N . ILE B 1 33 ? -19.869 -28.006 -7.573 1.00 12.95 121 ILE B N 1
ATOM 811 C CA . ILE B 1 33 ? -20.871 -27.712 -6.557 1.00 14.40 121 ILE B CA 1
ATOM 812 C C . ILE B 1 33 ? -21.526 -26.371 -6.844 1.00 19.15 121 ILE B C 1
ATOM 813 O O . ILE B 1 33 ? -20.844 -25.371 -7.080 1.00 17.43 121 ILE B O 1
ATOM 818 N N . SER B 1 34 ? -22.850 -26.349 -6.822 1.00 21.25 122 SER B N 1
ATOM 819 C CA . SER B 1 34 ? -23.565 -25.114 -7.063 1.00 27.72 122 SER B CA 1
ATOM 820 C C . SER B 1 34 ? -23.617 -24.308 -5.770 1.00 31.08 122 SER B C 1
ATOM 821 O O . SER B 1 34 ? -22.899 -23.311 -5.613 1.00 32.78 122 SER B O 1
ATOM 824 N N . ASP B 1 35 ? -24.437 -24.779 -4.834 1.00 30.37 123 ASP B N 1
ATOM 825 C CA . ASP B 1 35 ? -24.639 -24.094 -3.565 1.00 28.95 123 ASP B CA 1
ATOM 826 C C . ASP B 1 35 ? -24.293 -24.904 -2.313 1.00 24.89 123 ASP B C 1
ATOM 827 O O . ASP B 1 35 ? -24.230 -26.129 -2.343 1.00 24.02 123 ASP B O 1
ATOM 832 N N . ALA B 1 36 ? -24.071 -24.191 -1.211 1.00 22.87 124 ALA B N 1
ATOM 833 C CA . ALA B 1 36 ? -23.765 -24.802 0.080 1.00 20.04 124 ALA B CA 1
ATOM 834 C C . ALA B 1 36 ? -24.397 -23.929 1.161 1.00 18.58 124 ALA B C 1
ATOM 835 O O . ALA B 1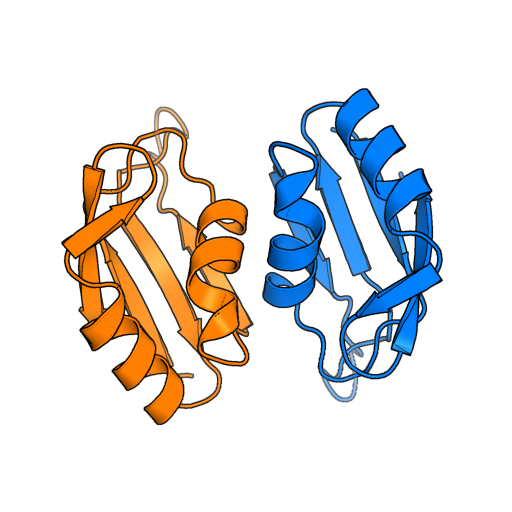 36 ? -24.451 -22.709 1.024 1.00 15.53 124 ALA B O 1
ATOM 837 N N . ARG B 1 37 ? -24.883 -24.548 2.229 1.00 15.84 125 ARG B N 1
ATOM 838 C CA . ARG B 1 37 ? -25.509 -23.793 3.311 1.00 16.55 125 ARG B CA 1
ATOM 839 C C . ARG B 1 37 ? -25.285 -24.466 4.656 1.00 14.68 125 ARG B C 1
ATOM 840 O O . ARG B 1 37 ? -25.134 -25.682 4.737 1.00 12.28 125 ARG B O 1
ATOM 848 N N . VAL B 1 38 ? -25.229 -23.653 5.702 1.00 11.62 126 VAL B N 1
ATOM 849 C CA . VAL B 1 38 ? -25.079 -24.145 7.064 1.00 11.40 126 VAL B CA 1
ATOM 850 C C . VAL B 1 38 ? -26.271 -23.516 7.772 1.00 11.97 126 VAL B C 1
ATOM 851 O O . VAL B 1 38 ? -26.369 -22.292 7.853 1.00 10.72 126 VAL B O 1
ATOM 855 N N . VAL B 1 39 ? -27.185 -24.352 8.254 1.00 8.93 127 VAL B N 1
ATOM 856 C CA . VAL B 1 39 ? -28.381 -23.868 8.928 1.00 10.35 127 VAL B CA 1
ATOM 857 C C . VAL B 1 39 ? -28.058 -23.229 10.274 1.00 11.68 127 VAL B C 1
ATOM 858 O O . VAL B 1 39 ? -27.437 -23.847 11.140 1.00 11.90 127 VAL B O 1
ATOM 862 N N . LYS B 1 40 ? -28.503 -21.988 10.447 1.00 10.07 128 LYS B N 1
ATOM 863 C CA . LYS B 1 40 ? -28.226 -21.255 11.669 1.00 10.63 128 LYS B CA 1
ATOM 864 C C . LYS B 1 40 ? -29.421 -21.026 12.583 1.00 11.52 128 LYS B C 1
ATOM 865 O O . LYS B 1 40 ? -30.571 -21.012 12.146 1.00 11.65 128 LYS B O 1
ATOM 871 N N . ASP B 1 41 ? -29.124 -20.843 13.864 1.00 14.44 129 ASP B N 1
ATOM 872 C CA . ASP B 1 41 ? -30.140 -20.609 14.879 1.00 15.25 129 ASP B CA 1
ATOM 873 C C . ASP B 1 41 ? -30.732 -19.215 14.691 1.00 13.11 129 ASP B C 1
ATOM 874 O O . ASP B 1 41 ? -30.005 -18.227 14.638 1.00 14.95 129 ASP B O 1
ATOM 879 N N . MET B 1 42 ? -32.053 -19.130 14.589 1.00 13.64 130 MET B N 1
ATOM 880 C CA . MET B 1 42 ? -32.703 -17.834 14.403 1.00 13.87 130 MET B CA 1
ATOM 881 C C . MET B 1 42 ? -32.475 -16.878 15.574 1.00 15.33 130 MET B C 1
ATOM 882 O O . MET B 1 42 ? -32.495 -15.661 15.407 1.00 13.73 130 MET B O 1
ATOM 887 N N . ALA B 1 43 ? -32.242 -17.423 16.763 1.00 16.76 131 ALA B N 1
ATOM 888 C CA . ALA B 1 43 ? -32.024 -16.582 17.937 1.00 20.93 131 ALA B CA 1
ATOM 889 C C . ALA B 1 43 ? -30.593 -16.066 18.064 1.00 22.08 131 ALA B C 1
ATOM 890 O O . ALA B 1 43 ? -30.361 -14.868 18.247 1.00 25.40 131 ALA B O 1
ATOM 892 N N . THR B 1 44 ? -29.632 -16.978 17.963 1.00 22.81 132 THR B N 1
ATOM 893 C CA . THR B 1 44 ? -28.215 -16.640 18.113 1.00 20.68 132 THR B CA 1
ATOM 894 C C . THR B 1 44 ? -27.469 -16.393 16.809 1.00 20.94 132 THR B C 1
ATOM 895 O O . THR B 1 44 ? -26.467 -15.669 16.794 1.00 19.70 132 THR B O 1
ATOM 899 N N . GLY B 1 45 ? -27.946 -16.987 15.722 1.00 17.59 133 GLY B N 1
ATOM 900 C CA . GLY B 1 45 ? -27.243 -16.825 14.466 1.00 16.95 133 GLY B CA 1
ATOM 901 C C . GLY B 1 45 ? -26.101 -17.830 14.411 1.00 16.19 133 GLY B C 1
ATOM 902 O O . GLY B 1 45 ? -25.323 -17.875 13.451 1.00 15.68 133 GLY B O 1
ATOM 903 N N . LYS B 1 46 ? -26.001 -18.635 15.467 1.00 17.84 134 LYS B N 1
ATOM 904 C CA . LYS B 1 46 ? -24.982 -19.677 15.580 1.00 18.34 134 LYS B CA 1
ATOM 905 C C . LYS B 1 46 ? -25.388 -20.869 14.716 1.00 17.19 134 LYS B C 1
ATOM 906 O O . LYS B 1 46 ? -26.578 -21.174 14.590 1.00 15.63 134 LYS B O 1
ATOM 912 N N . SER B 1 47 ? -24.399 -21.537 14.127 1.00 15.95 135 SER B N 1
ATOM 913 C CA . SER B 1 47 ? -24.660 -22.718 13.305 1.00 12.85 135 SER B CA 1
ATOM 914 C C . SER B 1 47 ? -25.479 -23.696 14.129 1.00 10.30 135 SER B C 1
ATOM 915 O O . SER B 1 47 ? -25.259 -23.832 15.334 1.00 9.55 135 SER B O 1
ATOM 918 N N . LYS B 1 48 ? -26.428 -24.369 13.488 1.00 8.19 136 LYS B N 1
ATOM 919 C CA . LYS B 1 48 ? -27.253 -25.350 14.185 1.00 9.08 136 LYS B CA 1
ATOM 920 C C . LYS B 1 48 ? -26.585 -26.718 14.184 1.00 10.10 136 LYS B C 1
ATOM 921 O O . LYS B 1 48 ? -27.097 -27.666 14.772 1.00 9.88 136 LYS B O 1
ATOM 927 N N . GLY B 1 49 ? -25.447 -26.823 13.507 1.00 8.93 137 GLY B N 1
ATOM 928 C CA . GLY B 1 49 ? -24.737 -28.089 13.481 1.00 10.39 137 GLY B CA 1
ATOM 929 C C . GLY B 1 49 ? -24.979 -28.960 12.263 1.00 9.33 137 GLY B C 1
ATOM 930 O O . GLY B 1 49 ? -24.592 -30.129 12.255 1.00 7.66 137 GLY B O 1
ATOM 931 N N . TYR B 1 50 ? -25.619 -28.409 11.236 1.00 7.30 138 TYR B N 1
ATOM 932 C CA . TYR B 1 50 ? -25.869 -29.173 10.013 1.00 7.28 138 TYR B CA 1
ATOM 933 C C . TYR B 1 50 ? -26.055 -28.257 8.809 1.00 7.73 138 TYR B C 1
ATOM 934 O O . TYR B 1 50 ? -26.441 -27.098 8.950 1.00 9.46 138 TYR B O 1
ATOM 943 N N . GLY B 1 51 ? -25.766 -28.780 7.623 1.00 7.53 139 GLY B N 1
ATOM 944 C CA . GLY B 1 51 ? -25.899 -27.979 6.420 1.00 7.36 139 GLY B CA 1
ATOM 945 C C . GLY B 1 51 ? -26.168 -28.843 5.209 1.00 6.60 139 GLY B C 1
ATOM 946 O O . GLY B 1 51 ? -26.493 -30.021 5.345 1.00 3.28 139 GLY B O 1
ATOM 947 N N . PHE B 1 52 ? -26.027 -28.259 4.023 1.00 6.93 140 PHE B N 1
ATOM 948 C CA . PHE B 1 52 ? -26.272 -28.976 2.773 1.00 7.00 140 PHE B CA 1
ATOM 949 C C . PHE B 1 52 ? -25.273 -28.511 1.717 1.00 8.04 140 PHE B C 1
ATOM 950 O O . PHE B 1 52 ? -24.766 -27.386 1.784 1.00 7.09 140 PHE B O 1
ATOM 958 N N . VAL B 1 53 ? -24.994 -29.384 0.752 1.00 6.47 141 VAL B N 1
ATOM 959 C CA . VAL B 1 53 ? -24.092 -29.074 -0.354 1.00 10.23 141 VAL B CA 1
ATOM 960 C C . VAL B 1 53 ? -24.789 -29.596 -1.600 1.00 9.02 141 VAL B C 1
ATOM 961 O O . VAL B 1 53 ? -25.300 -30.723 -1.596 1.00 5.55 141 VAL B O 1
ATOM 965 N N . SER B 1 54 ? -24.805 -28.781 -2.653 1.00 9.12 142 SER B N 1
ATOM 966 C CA . SER B 1 54 ? -25.477 -29.162 -3.886 1.00 10.67 142 SER B CA 1
ATOM 967 C C . SER B 1 54 ? -24.519 -29.375 -5.046 1.00 10.22 142 SER B C 1
ATOM 968 O O . SER B 1 54 ? -23.674 -28.526 -5.323 1.00 12.56 142 SER B O 1
ATOM 971 N N . PHE B 1 55 ? -24.657 -30.516 -5.712 1.00 8.89 143 PHE B N 1
ATOM 972 C CA . PHE B 1 55 ? -23.820 -30.847 -6.858 1.00 10.39 143 PHE B CA 1
ATOM 973 C C . PHE B 1 55 ? -24.664 -30.787 -8.124 1.00 11.82 143 PHE B C 1
ATOM 974 O O . PHE B 1 55 ? -25.870 -31.062 -8.095 1.00 9.70 143 PHE B O 1
ATOM 982 N N . PHE B 1 56 ? -24.038 -30.425 -9.236 1.00 12.44 144 PHE B N 1
ATOM 983 C CA . PHE B 1 56 ? -24.765 -30.365 -10.495 1.00 14.58 144 PHE B CA 1
ATOM 984 C C . PHE B 1 56 ? -25.008 -31.782 -11.010 1.00 15.96 144 PHE B C 1
ATOM 985 O O . PHE B 1 56 ? -25.912 -32.003 -11.805 1.00 15.61 144 PHE B O 1
ATOM 993 N N . ASN B 1 57 ? -24.206 -32.740 -10.549 1.00 17.22 145 ASN B N 1
ATOM 994 C CA . ASN B 1 57 ? -24.328 -34.127 -11.002 1.00 17.55 145 ASN B CA 1
ATOM 995 C C . ASN B 1 57 ? -24.531 -35.140 -9.872 1.00 16.07 145 ASN B C 1
ATOM 996 O O . ASN B 1 57 ? -23.885 -35.073 -8.831 1.00 15.25 145 ASN B O 1
ATOM 1001 N N . LYS B 1 58 ? -25.431 -36.091 -10.101 1.00 14.84 146 LYS B N 1
ATOM 1002 C CA . LYS B 1 58 ? -25.746 -37.114 -9.107 1.00 15.97 146 LYS B CA 1
ATOM 1003 C C . LYS B 1 58 ? -24.585 -38.030 -8.753 1.00 15.68 146 LYS B C 1
ATOM 1004 O O . LYS B 1 58 ? -24.412 -38.386 -7.589 1.00 13.26 146 LYS B O 1
ATOM 1010 N N . TRP B 1 59 ? -23.793 -38.420 -9.746 1.00 13.69 147 TRP B N 1
ATOM 1011 C CA . TRP B 1 59 ? -22.662 -39.309 -9.487 1.00 16.24 147 TRP B CA 1
ATOM 1012 C C . TRP B 1 59 ? -21.707 -38.701 -8.469 1.00 13.06 147 TRP B C 1
ATOM 1013 O O . TRP B 1 59 ? -21.322 -39.357 -7.496 1.00 12.56 147 TRP B O 1
ATOM 1024 N N . ASP B 1 60 ? -21.323 -37.449 -8.698 1.00 11.65 148 ASP B N 1
ATOM 1025 C CA . ASP B 1 60 ? -20.420 -36.758 -7.788 1.00 11.27 148 ASP B CA 1
ATOM 1026 C C . ASP B 1 60 ? -21.061 -36.691 -6.402 1.00 11.24 148 ASP B C 1
ATOM 1027 O O . ASP B 1 60 ? -20.386 -36.844 -5.386 1.00 11.18 148 ASP B O 1
ATOM 1032 N N . ALA B 1 61 ? -22.371 -36.458 -6.367 1.00 11.38 149 ALA B N 1
ATOM 1033 C CA . ALA B 1 61 ? -23.090 -36.394 -5.099 1.00 9.73 149 ALA B CA 1
ATOM 1034 C C . ALA B 1 61 ? -22.984 -37.747 -4.400 1.00 10.98 149 ALA B C 1
ATOM 1035 O O . ALA B 1 61 ? -22.685 -37.808 -3.205 1.00 10.62 149 ALA B O 1
ATOM 1037 N N . GLU B 1 62 ? -23.226 -38.828 -5.144 1.00 9.28 150 GLU B N 1
ATOM 1038 C CA . GLU B 1 62 ? -23.147 -40.183 -4.577 1.00 10.20 150 GLU B CA 1
ATOM 1039 C C . GLU B 1 62 ? -21.760 -40.365 -3.988 1.00 7.38 150 GLU B C 1
ATOM 1040 O O . GLU B 1 62 ? -21.601 -40.838 -2.863 1.00 6.43 150 GLU B O 1
ATOM 1046 N N . ASN B 1 63 ? -20.756 -39.989 -4.772 1.00 6.61 151 ASN B N 1
ATOM 1047 C CA . ASN B 1 63 ? -19.362 -40.115 -4.357 1.00 8.36 151 ASN B CA 1
ATOM 1048 C C . ASN B 1 63 ? -19.070 -39.341 -3.077 1.00 8.94 151 ASN B C 1
ATOM 1049 O O . ASN B 1 63 ? -18.436 -39.864 -2.160 1.00 8.71 151 ASN B O 1
ATOM 1054 N N . ALA B 1 64 ? -19.548 -38.103 -3.004 1.00 6.03 152 ALA B N 1
ATOM 1055 C CA . ALA B 1 64 ? -19.329 -37.282 -1.818 1.00 5.61 152 ALA B CA 1
ATOM 1056 C C . ALA B 1 64 ? -19.953 -37.923 -0.576 1.00 6.00 152 ALA B C 1
ATOM 1057 O O . ALA B 1 64 ? -19.322 -38.003 0.480 1.00 5.13 152 ALA B O 1
ATOM 1059 N N . ILE B 1 65 ? -21.198 -38.372 -0.704 1.00 4.29 153 ILE B N 1
ATOM 1060 C CA . ILE B 1 65 ? -21.905 -38.990 0.417 1.00 6.15 153 ILE B CA 1
ATOM 1061 C C . ILE B 1 65 ? -21.158 -40.199 0.990 1.00 8.62 153 ILE B C 1
ATOM 1062 O O . ILE B 1 65 ? -20.886 -40.266 2.188 1.00 6.68 153 ILE B O 1
ATOM 1067 N N . GLN B 1 66 ? -20.829 -41.148 0.117 1.00 10.45 154 GLN B N 1
ATOM 1068 C CA . GLN B 1 66 ? -20.150 -42.387 0.517 1.00 12.78 154 GLN B CA 1
ATOM 1069 C C . GLN B 1 66 ? -18.755 -42.148 1.114 1.00 10.17 154 GLN B C 1
ATOM 1070 O O . GLN B 1 66 ? -18.419 -42.720 2.144 1.00 11.56 154 GLN B O 1
ATOM 1076 N N . GLN B 1 67 ? -17.943 -41.316 0.462 1.00 9.82 155 GLN B N 1
ATOM 1077 C CA . GLN B 1 67 ? -16.586 -41.021 0.936 1.00 7.32 155 GLN B CA 1
ATOM 1078 C C . GLN B 1 67 ? -16.530 -40.151 2.194 1.00 7.03 155 GLN B C 1
ATOM 1079 O O . GLN B 1 67 ? -15.851 -40.495 3.159 1.00 7.81 155 GLN B O 1
ATOM 1085 N N . MET B 1 68 ? -17.241 -39.024 2.184 1.00 4.53 156 MET B N 1
ATOM 1086 C CA . MET B 1 68 ? -17.205 -38.103 3.313 1.00 5.83 156 MET B CA 1
ATOM 1087 C C . MET B 1 68 ? -17.953 -38.545 4.574 1.00 5.94 156 MET B C 1
ATOM 1088 O O . MET B 1 68 ? -17.757 -37.971 5.644 1.00 6.85 156 MET B O 1
ATOM 1093 N N . GLY B 1 69 ? -18.807 -39.555 4.461 1.00 7.78 157 GLY B N 1
ATOM 1094 C CA . GLY B 1 69 ? -19.530 -40.013 5.634 1.00 9.11 157 GLY B CA 1
ATOM 1095 C C . GLY B 1 69 ? -18.559 -40.538 6.676 1.00 10.32 157 GLY B C 1
ATOM 1096 O O . GLY B 1 69 ? -17.782 -41.450 6.399 1.00 11.39 157 GLY B O 1
ATOM 1097 N N . GLY B 1 70 ? -18.586 -39.954 7.869 1.00 9.04 158 GLY B N 1
ATOM 1098 C CA . GLY B 1 70 ? -17.696 -40.401 8.927 1.00 10.78 158 GLY B CA 1
ATOM 1099 C C . GLY B 1 70 ? -16.303 -39.789 8.924 1.00 8.03 158 GLY B C 1
ATOM 1100 O O . GLY B 1 70 ? -15.517 -40.052 9.828 1.00 10.96 158 GLY B O 1
ATOM 1101 N N . GLN B 1 71 ? -15.980 -38.987 7.913 1.00 9.31 159 GLN B N 1
ATOM 1102 C CA . GLN B 1 71 ? -14.666 -38.356 7.850 1.00 8.30 159 GLN B CA 1
ATOM 1103 C C . GLN B 1 71 ? -14.595 -37.283 8.931 1.00 9.76 159 GLN B C 1
ATOM 1104 O O . GLN B 1 71 ? -15.611 -36.690 9.297 1.00 6.95 159 GLN B O 1
ATOM 1110 N N . TRP B 1 72 ? -13.403 -37.044 9.463 1.00 12.12 160 TRP B N 1
ATOM 1111 C CA . TRP B 1 72 ? -13.267 -36.018 10.478 1.00 11.68 160 TRP B CA 1
ATOM 1112 C C . TRP B 1 72 ? -13.191 -34.680 9.772 1.00 15.38 160 TRP B C 1
ATOM 1113 O O . TRP B 1 72 ? -12.389 -34.489 8.853 1.00 13.54 160 TRP B O 1
ATOM 1124 N N . LEU B 1 73 ? -14.048 -33.763 10.194 1.00 14.91 161 LEU B N 1
ATOM 1125 C CA . LEU B 1 73 ? -14.088 -32.435 9.604 1.00 18.87 161 LEU B CA 1
ATOM 1126 C C . LEU B 1 73 ? -14.524 -31.492 10.706 1.00 20.23 161 LEU B C 1
ATOM 1127 O O . LEU B 1 73 ? -15.655 -31.569 11.187 1.00 21.99 161 LEU B O 1
ATOM 1132 N N . GLY B 1 74 ? -13.606 -30.631 11.128 1.00 22.88 162 GLY B N 1
ATOM 1133 C CA . GLY B 1 74 ? -13.910 -29.677 12.177 1.00 21.59 162 GLY B CA 1
ATOM 1134 C C . GLY B 1 74 ? -13.929 -30.263 13.574 1.00 23.20 162 GLY B C 1
ATOM 1135 O O . GLY B 1 74 ? -14.650 -29.767 14.441 1.00 24.10 162 GLY B O 1
ATOM 1136 N N . GLY B 1 75 ? -13.152 -31.319 13.803 1.00 21.62 163 GLY B N 1
ATOM 1137 C CA . GLY B 1 75 ? -13.101 -31.921 15.126 1.00 19.40 163 GLY B CA 1
ATOM 1138 C C . GLY B 1 75 ? -14.173 -32.951 15.448 1.00 18.70 163 GLY B C 1
ATOM 1139 O O . GLY B 1 75 ? -14.194 -33.513 16.546 1.00 16.89 163 GLY B O 1
ATOM 1140 N N . ARG B 1 76 ? -15.072 -33.197 14.502 1.00 17.37 164 ARG B N 1
ATOM 1141 C CA . ARG B 1 76 ? -16.134 -34.177 14.693 1.00 16.40 164 ARG B CA 1
ATOM 1142 C C . ARG B 1 76 ? -16.235 -35.027 13.437 1.00 15.72 164 ARG B C 1
ATOM 1143 O O . ARG B 1 76 ? -15.733 -34.655 12.376 1.00 15.20 164 ARG B O 1
ATOM 1151 N N . GLN B 1 77 ? -16.899 -36.168 13.559 1.00 13.21 165 GLN B N 1
ATOM 1152 C CA . GLN B 1 77 ? -17.114 -37.023 12.407 1.00 14.83 165 GLN B CA 1
ATOM 1153 C C . GLN B 1 77 ? -18.435 -36.574 11.807 1.00 15.51 165 GLN B C 1
ATOM 1154 O O . GLN B 1 77 ? -19.490 -36.716 12.433 1.00 14.90 165 GLN B O 1
ATOM 1160 N N . ILE B 1 78 ? -18.382 -36.021 10.602 1.00 13.09 166 ILE B N 1
ATOM 1161 C CA . ILE B 1 78 ? -19.597 -35.569 9.954 1.00 12.25 166 ILE B CA 1
ATOM 1162 C C . ILE B 1 78 ? -20.406 -36.751 9.430 1.00 12.70 166 ILE B C 1
ATOM 1163 O O . ILE B 1 78 ? -19.884 -37.852 9.239 1.00 12.10 166 ILE B O 1
ATOM 1168 N N . ARG B 1 79 ? -21.690 -36.515 9.204 1.00 10.49 167 ARG B N 1
ATOM 1169 C CA . ARG B 1 79 ? -22.561 -37.546 8.688 1.00 11.90 167 ARG B CA 1
ATOM 1170 C C . ARG B 1 79 ? -23.135 -37.016 7.394 1.00 10.63 167 ARG B C 1
ATOM 1171 O O . ARG B 1 79 ? -23.498 -35.845 7.298 1.00 11.29 167 ARG B O 1
ATOM 1179 N N . THR B 1 80 ? -23.196 -37.880 6.390 1.00 7.58 168 THR B N 1
ATOM 1180 C CA . THR B 1 80 ? -23.700 -37.485 5.087 1.00 7.28 168 THR B CA 1
ATOM 1181 C C . THR B 1 80 ? -24.852 -38.363 4.633 1.00 8.43 168 THR B C 1
ATOM 1182 O O . THR B 1 80 ? -24.988 -39.514 5.058 1.00 4.26 168 THR B O 1
ATOM 1186 N N . ASN B 1 81 ? -25.674 -37.806 3.756 1.00 8.42 169 ASN B N 1
ATOM 1187 C CA . ASN B 1 81 ? -26.808 -38.528 3.212 1.00 9.50 169 ASN B CA 1
ATOM 1188 C C . ASN B 1 81 ? -27.428 -37.681 2.121 1.00 10.50 169 ASN B C 1
ATOM 1189 O O . ASN B 1 81 ? -27.052 -36.525 1.936 1.00 9.82 169 ASN B O 1
ATOM 1194 N N . TRP B 1 82 ? -28.357 -38.265 1.377 1.00 10.60 170 TRP B N 1
ATOM 1195 C CA . TRP B 1 82 ? -29.042 -37.519 0.339 1.00 9.16 170 TRP B CA 1
ATOM 1196 C C . TRP B 1 82 ? -29.942 -36.533 1.062 1.00 10.74 170 TRP B C 1
ATOM 1197 O O . TRP B 1 82 ? -30.301 -36.755 2.220 1.00 5.96 170 TRP B O 1
ATOM 1208 N N . ALA B 1 83 ? -30.298 -35.445 0.388 1.00 12.03 171 ALA B N 1
ATOM 1209 C CA . ALA B 1 83 ? -31.171 -34.440 0.978 1.00 15.90 171 ALA B CA 1
ATOM 1210 C C . ALA B 1 83 ? -32.162 -33.941 -0.063 1.00 19.53 171 ALA B C 1
ATOM 1211 O O . ALA B 1 83 ? -31.998 -34.207 -1.256 1.00 15.31 171 ALA B O 1
ATOM 1213 N N . THR B 1 84 ? -33.166 -33.205 0.415 1.00 22.92 172 THR B N 1
ATOM 1214 C CA . THR B 1 84 ? -34.236 -32.619 -0.398 1.00 27.95 172 THR B CA 1
ATOM 1215 C C . THR B 1 84 ? -35.090 -33.638 -1.143 1.00 29.29 172 THR B C 1
ATOM 1216 O O . THR B 1 84 ? -36.299 -33.713 -0.827 1.00 30.38 172 THR B O 1
#

CATH classification: 3.30.70.330

B-factor: mean 15.18, std 8.2, range [1.0, 70.55]

Secondary structure (DSSP, 8-state):
-EEEEEES--TT--HHHHHHHHGGGS-EEEEEEEE-TTT--EEEEEEEEESSHHHHHHHHHHHTT-EETTEE-EEEEE-/-EEEEEES--TT--HHHHHHHHGGGS-EEEEEEEE-TTT--EEEEEEEEESSHHHHHHHHHHHTT-EETTEE-EEEEE-

Sequence (158 aa):
HFHVFVGDLSPEITTAAIAAAFAPFGRISDARVVKDMATGKSKGYGFVSFFNKWDAENAIQQMGGQWLGGRQIRTNWATHFHVFVGDLSPEITTAAIAAAFAPFGRISDARVVKDMATGKSKGYGFVSFFNKWDAENAIQQMGGQWLGGRQIRTNWAT

Foldseek 3Di:
DWKKKKAQADQPQAQVQVQVVLVVLAAWPGKGFDADPPPRTGPGIIMTHHPDDVSLVVSQVPQAQPDRDPGGMHMDTDD/DWKKKKFQADQPQAQVLVCVVLVVLAAWDDKHFDADPVPRTGPGMIMIHHPDPVSRVVCQVVQAQPDRRNGGMHMDTDD

Solvent-accessible surface area: 8686 Å² total; per-residue (Å²): 117,83,52,0,65,0,4,38,5,7,104,74,6,11,34,5,30,0,7,16,23,0,26,109,46,24,115,6,39,72,21,157,2,34,112,16,197,90,96,46,111,19,98,21,75,0,65,0,10,0,93,59,58,161,35,0,68,82,0,25,145,105,22,36,37,80,168,28,49,48,115,93,3,159,25,87,107,29,170,88,71,46,0,62,0,3,78,0,6,97,91,12,25,43,5,31,0,1,38,22,0,31,109,49,20,110,4,34,88,21,138,3,18,108,36,200,98,85,44,143,24,102,14,78,0,61,0,11,0,93,53,95,171,34,0,52,77,0,17,146,102,20,35,16,74,175,38,28,66,97,64,0,124,24,85,101,24,159

InterPro domains:
  IPR000504 RNA recognition motif domain [PF00076] (9-77)
  IPR000504 RNA recogniti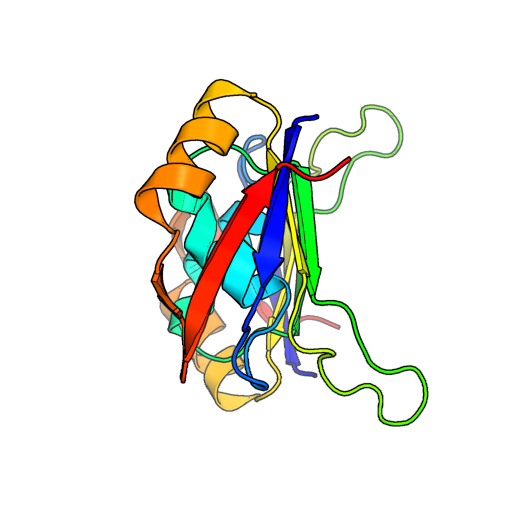on motif domain [PF00076] (108-178)
  IPR000504 RNA recognition motif domain [PF00076] (216-280)
  IPR000504 RNA recognition motif domain [PS50102] (7-83)
  IPR000504 RNA recognition motif domain [PS50102] (106-184)
  IPR000504 RNA recognition motif domain [PS50102] (214-286)
  IPR000504 RNA recognition motif domain [SM00360] (8-79)
  IPR000504 RNA recognition motif domain [SM00360] (107-180)
  IPR000504 RNA recognition motif domain [SM00360] (215-282)
  IPR003954 RNA recognition motif domain, eukaryotic-type [SM00361] (8-79)
  IPR003954 RNA recognition motif domain, eukaryotic-type [SM00361] (107-180)
  IPR003954 RNA recognition motif domain, eukaryotic-type [SM00361] (215-282)
  IPR012677 Nucleotide-binding alpha-beta plait domain superfamily [G3DSA:3.30.70.330] (1-87)
  IPR012677 Nucleotide-binding alpha-beta plait domain superfamily [G3DSA:3.30.70.330] (88-192)
  IPR012677 Nucleotide-binding alpha-beta plait domain superfamily [G3DSA:3.30.70.330] (193-290)
  IPR034496 TIAR, RNA recognition motif 3 [cd12620] (214-286)
  IPR034827 TIA-1, RNA recognition motif 1 [cd12615] (8-81)
  IPR034830 TIA-1, RNA recognition motif 2 [cd12618] (104-181)
  IPR035979 RNA-binding domain superfamily [SSF54928] (6-87)
  IPR035979 RNA-binding domain superfamily [SSF54928] (99-190)

Organism: Homo sapiens (NCBI:txid9606)

GO terms:
  GO:0005634 nucleus (C, IDA)
  GO:0005515 protein binding (F, IPI)
  GO:0097165 nuclear stress granule (C, IDA)
  GO:0010494 cytoplasmic stress granule (C, IDA)
  GO:0008143 poly(A) binding (F, TAS)
  GO:0006915 apoptotic process (P, TAS)
  GO:0005737 cytoplasm (C, IDA)
  GO:1903608 protein localization to cytoplasmic stress granule (P, IMP)
  GO:0005654 nucleoplasm (C, TAS)
  GO:0005654 nucleoplasm (C, IDA)
  GO:0005829 cytosol (C, IDA)
  GO:0003723 RNA binding (F, IDA)
  GO:0034063 stress granule assembly (P, IDA)
  GO:0048024 regulation of mRNA splicing, via spliceosome (P, IDA)
  GO:0000381 regulation of alternative mRNA splicing, via spliceosome (P, IDA)
  GO:0005634 nucleus (C, EXP)
  GO:0005737 cytoplasm (C, EXP)
  GO:0003723 RNA binding (F, HDA)

Nearest PDB structures (foldseek):
  3bs9-assembly3_B  TM=1.003E+00  e=3.712E-16  Homo sapiens
  5ith-assembly1_A  TM=9.857E-01  e=1.756E-14  Homo sapiens
  3md1-assembly1_A  TM=9.320E-01  e=6.535E-10  Saccharomyces cerevisiae
  3md3-assembly1_A  TM=9.498E-01  e=1.033E-09  Saccharomyces cerevisiae
  8fle-assembly1_SH  TM=8.907E-01  e=6.775E-08  Homo sapiens

Radius of gyration: 15.36 Å; Cα contacts (8 Å, |Δi|>4): 394; chains: 2; bounding box: 33×40×38 Å